Protein AF-A0A1Q3WT63-F1 (afdb_monomer_lite)

Sequence (77 aa):
MSDKRKVFNKAKELHYKLGGEKAQVPVTRIANELALTCDEVKEHLTMLKTLRLIKFYDDKTQEAVQVTKVGLSTKVG

Secondary structure (DSSP, 8-state):
--HHHHHHHHHHHHHHHTTSSSPPEEHHHHHHHHT--HHHHHHHHHHHHHTTSEEEEEETTEEEEEE-HHHHH----

pLDDT: mean 83.53, std 10.24, range [41.06, 91.31]

Foldseek 3Di:
DDVLVLLLVLLCVVCVVQPNPWDWAFLVNSCVVSVHDSVVSVVSVVVCVVVVQWDFDPDVVTTTIDGDPVVNPDDPD

Radius of gyration: 11.04 Å; chains: 1; bounding box: 27×22×30 Å

Structure (mmCIF, N/CA/C/O backbone):
data_AF-A0A1Q3WT63-F1
#
_entry.id   AF-A0A1Q3WT63-F1
#
loop_
_atom_site.group_PDB
_atom_site.id
_atom_site.type_symbol
_atom_site.label_atom_id
_atom_site.label_alt_id
_atom_site.label_comp_id
_atom_site.label_asym_id
_atom_site.label_entity_id
_atom_site.label_seq_id
_atom_site.pdbx_PDB_ins_code
_atom_site.Cartn_x
_atom_site.Cartn_y
_atom_site.Cartn_z
_atom_site.occupancy
_atom_site.B_iso_or_equiv
_atom_site.auth_seq_id
_atom_site.auth_comp_id
_atom_site.auth_asym_id
_atom_site.auth_atom_id
_atom_site.pdbx_PDB_model_num
ATOM 1 N N . MET A 1 1 ? -14.769 9.697 -8.418 1.00 50.72 1 MET A N 1
ATOM 2 C CA . MET A 1 1 ? -13.575 8.843 -8.642 1.00 50.72 1 MET A CA 1
ATOM 3 C C . MET A 1 1 ? -13.464 7.881 -7.472 1.00 50.72 1 MET A C 1
ATOM 5 O O . MET A 1 1 ? -13.495 8.368 -6.357 1.00 50.72 1 MET A O 1
ATOM 9 N N . SER A 1 2 ? -13.380 6.564 -7.682 1.00 66.38 2 SER A N 1
ATOM 10 C CA . SER A 1 2 ? -13.315 5.608 -6.562 1.00 66.38 2 SER A CA 1
ATOM 11 C C . SER A 1 2 ? -11.988 5.709 -5.800 1.00 66.38 2 SER A C 1
ATOM 13 O O . SER A 1 2 ? -10.931 5.640 -6.429 1.00 66.38 2 SER A O 1
ATOM 15 N N . ASP A 1 3 ? -12.026 5.798 -4.472 1.00 74.56 3 ASP A N 1
ATOM 16 C CA . ASP A 1 3 ? -10.848 5.989 -3.606 1.00 74.56 3 ASP A CA 1
ATOM 17 C C . ASP A 1 3 ? -9.807 4.863 -3.721 1.00 74.56 3 ASP A C 1
ATOM 19 O O . ASP A 1 3 ? -8.603 5.121 -3.702 1.00 74.56 3 ASP A O 1
ATOM 23 N N . LYS A 1 4 ? -10.241 3.650 -4.089 1.00 80.88 4 LYS A N 1
ATOM 24 C CA . LYS A 1 4 ? -9.359 2.537 -4.498 1.00 80.88 4 LYS A CA 1
ATOM 25 C C . LYS A 1 4 ? -8.362 2.896 -5.610 1.00 80.88 4 LYS A C 1
ATOM 27 O O . LYS A 1 4 ? -7.232 2.413 -5.609 1.00 80.88 4 LYS A O 1
ATOM 32 N N . ARG A 1 5 ? -8.755 3.751 -6.567 1.00 83.38 5 ARG A N 1
ATOM 33 C CA . ARG A 1 5 ? -7.867 4.200 -7.655 1.00 83.38 5 ARG A CA 1
ATOM 34 C C . ARG A 1 5 ? -6.802 5.157 -7.129 1.00 83.38 5 ARG A C 1
ATOM 36 O O . ARG A 1 5 ? -5.652 5.052 -7.541 1.00 83.38 5 ARG A O 1
ATOM 43 N N . LYS A 1 6 ? -7.169 6.058 -6.211 1.00 87.25 6 LYS A N 1
ATOM 44 C CA . LYS A 1 6 ? -6.225 6.991 -5.579 1.00 87.25 6 LYS A CA 1
ATOM 45 C C . LYS A 1 6 ? -5.183 6.229 -4.763 1.00 87.25 6 LYS A C 1
ATOM 47 O O . LYS A 1 6 ? -3.994 6.448 -4.971 1.00 87.25 6 LYS A O 1
ATOM 52 N N . VAL A 1 7 ? -5.622 5.274 -3.936 1.00 88.88 7 VAL A N 1
ATOM 53 C CA . VAL A 1 7 ? -4.738 4.386 -3.160 1.00 88.88 7 VAL A CA 1
ATOM 54 C C . VAL A 1 7 ? -3.759 3.650 -4.067 1.00 88.88 7 VAL A C 1
ATOM 56 O O . VAL A 1 7 ? -2.552 3.691 -3.839 1.00 88.88 7 VAL A O 1
ATOM 59 N N . PHE A 1 8 ? -4.253 3.033 -5.140 1.00 88.50 8 PHE A N 1
ATOM 60 C CA . PHE A 1 8 ? -3.395 2.298 -6.063 1.00 88.50 8 PHE A CA 1
ATOM 61 C C . PHE A 1 8 ? -2.398 3.191 -6.811 1.00 88.50 8 PHE A C 1
ATOM 63 O O . PHE A 1 8 ? -1.213 2.866 -6.886 1.00 88.50 8 PHE A O 1
ATOM 70 N N . ASN A 1 9 ? -2.851 4.331 -7.337 1.00 89.00 9 ASN A N 1
ATOM 71 C CA . ASN A 1 9 ? -1.979 5.280 -8.029 1.00 89.00 9 ASN A CA 1
ATOM 72 C C . ASN A 1 9 ? -0.903 5.828 -7.089 1.00 89.00 9 ASN A C 1
ATOM 74 O O . ASN A 1 9 ? 0.257 5.935 -7.484 1.00 89.00 9 ASN A O 1
ATOM 78 N N . LYS A 1 10 ? -1.259 6.102 -5.830 1.00 90.19 10 LYS A N 1
ATOM 79 C CA . LYS A 1 10 ? -0.303 6.576 -4.834 1.00 90.19 10 LYS A CA 1
ATOM 80 C C . LYS A 1 10 ? 0.704 5.502 -4.437 1.00 90.19 10 LYS A C 1
ATOM 82 O O . LYS A 1 10 ? 1.897 5.789 -4.365 1.00 90.19 10 LYS A O 1
ATOM 87 N N . ALA A 1 11 ? 0.257 4.258 -4.266 1.00 89.62 11 ALA A N 1
ATOM 88 C CA . ALA A 1 11 ? 1.146 3.121 -4.051 1.00 89.62 11 ALA A CA 1
ATOM 89 C C . ALA A 1 11 ? 2.129 2.946 -5.223 1.00 89.62 11 ALA A C 1
ATOM 91 O O . ALA A 1 11 ? 3.317 2.742 -4.988 1.00 89.62 11 ALA A O 1
ATOM 92 N N . LYS A 1 12 ? 1.674 3.102 -6.477 1.00 89.12 12 LYS A N 1
ATOM 93 C CA . LYS A 1 12 ? 2.547 3.108 -7.667 1.00 89.12 12 LYS A CA 1
ATOM 94 C C . LYS A 1 12 ? 3.563 4.241 -7.634 1.00 89.12 12 LYS A C 1
ATOM 96 O O . LYS A 1 12 ? 4.748 3.985 -7.811 1.00 89.12 12 LYS A O 1
ATOM 101 N N . GLU A 1 13 ? 3.125 5.471 -7.392 1.00 89.56 13 GLU A N 1
ATOM 102 C CA . GLU A 1 13 ? 4.014 6.636 -7.326 1.00 89.56 13 GLU A CA 1
ATOM 103 C C . GLU A 1 13 ? 5.117 6.446 -6.275 1.00 89.56 13 GLU A C 1
ATOM 105 O O . GLU A 1 13 ? 6.298 6.625 -6.568 1.00 89.56 13 GLU A O 1
ATOM 110 N N . LEU A 1 14 ? 4.744 6.032 -5.060 1.00 89.88 14 LEU A N 1
ATOM 111 C CA . LEU A 1 14 ? 5.693 5.777 -3.977 1.00 89.88 14 LEU A CA 1
ATOM 112 C C . LEU A 1 14 ? 6.629 4.610 -4.302 1.00 89.88 14 LEU A C 1
ATOM 114 O O . LEU A 1 14 ? 7.818 4.678 -4.002 1.00 89.88 14 LEU A O 1
ATOM 118 N N . HIS A 1 15 ? 6.121 3.568 -4.957 1.00 87.81 15 HIS A N 1
ATOM 119 C CA . HIS A 1 15 ? 6.925 2.439 -5.406 1.00 87.81 15 HIS A CA 1
ATOM 120 C C . HIS A 1 15 ? 7.995 2.870 -6.422 1.00 87.81 15 HIS A C 1
ATOM 122 O O . HIS A 1 15 ? 9.151 2.468 -6.293 1.00 87.81 15 HIS A O 1
ATOM 128 N N . TYR A 1 16 ? 7.656 3.744 -7.377 1.00 85.50 16 TYR A N 1
ATOM 129 C CA . TYR A 1 16 ? 8.634 4.329 -8.300 1.00 85.50 16 TYR A CA 1
ATOM 130 C C . TYR A 1 16 ? 9.644 5.234 -7.585 1.00 85.50 16 TYR A C 1
ATOM 132 O O . TYR A 1 16 ? 10.840 5.112 -7.833 1.00 85.50 16 TYR A O 1
ATOM 140 N N . LYS A 1 17 ? 9.192 6.082 -6.647 1.00 86.38 17 LYS A N 1
ATOM 141 C CA . LYS A 1 17 ? 10.076 6.940 -5.830 1.00 86.38 17 LYS A CA 1
ATOM 142 C C . LYS A 1 17 ? 11.089 6.141 -5.000 1.00 86.38 17 LYS A C 1
ATOM 144 O O . LYS A 1 17 ? 12.161 6.650 -4.700 1.00 86.38 17 LYS A O 1
ATOM 149 N N . LEU A 1 18 ? 10.752 4.907 -4.628 1.00 83.81 18 LEU A N 1
ATOM 150 C CA . LEU A 1 18 ? 11.587 4.005 -3.830 1.00 83.81 18 LEU A CA 1
ATOM 151 C C . LEU A 1 18 ? 12.450 3.038 -4.670 1.00 83.81 18 LEU A C 1
ATOM 153 O O . LEU A 1 18 ? 13.114 2.180 -4.095 1.00 83.81 18 LEU A O 1
ATOM 157 N N . GLY A 1 19 ? 12.445 3.138 -6.006 1.00 79.75 19 GLY A N 1
ATOM 158 C CA . GLY A 1 19 ? 13.325 2.346 -6.883 1.00 79.75 19 GLY A CA 1
ATOM 159 C C . GLY A 1 19 ? 12.659 1.219 -7.687 1.00 79.75 19 GLY A C 1
ATOM 160 O O . GLY A 1 19 ? 13.353 0.481 -8.375 1.00 79.75 19 GLY A O 1
ATOM 161 N N . GLY A 1 20 ? 11.329 1.073 -7.644 1.00 72.25 20 GLY A N 1
ATOM 162 C CA . GLY A 1 20 ? 10.520 0.443 -8.704 1.00 72.25 20 GLY A CA 1
ATOM 163 C C . GLY A 1 20 ? 10.613 -1.074 -8.956 1.00 72.25 20 GLY A C 1
ATOM 164 O O . GLY A 1 20 ? 9.679 -1.629 -9.521 1.00 72.25 20 GLY A O 1
ATOM 165 N N . GLU A 1 21 ? 11.678 -1.784 -8.577 1.00 69.25 21 GLU A N 1
ATOM 166 C CA . GLU A 1 21 ? 11.756 -3.236 -8.844 1.00 69.25 21 GLU A CA 1
ATOM 167 C C . GLU A 1 21 ? 11.279 -4.089 -7.666 1.00 69.25 21 GLU A C 1
ATOM 169 O O . GLU A 1 21 ? 10.638 -5.129 -7.850 1.00 69.25 21 GLU A O 1
ATOM 174 N N . LYS A 1 22 ? 11.556 -3.651 -6.434 1.00 71.06 22 LYS A N 1
ATOM 175 C CA . LYS A 1 22 ? 11.175 -4.361 -5.198 1.00 71.06 22 LYS A CA 1
ATOM 176 C C . LYS A 1 22 ? 10.817 -3.428 -4.046 1.00 71.06 22 LYS A C 1
ATOM 178 O O . LYS A 1 22 ? 10.835 -3.833 -2.889 1.00 71.06 22 LYS A O 1
ATOM 183 N N . ALA A 1 23 ? 10.485 -2.183 -4.368 1.00 85.06 23 ALA A N 1
ATOM 184 C CA . ALA A 1 23 ? 10.147 -1.191 -3.368 1.00 85.06 23 ALA A CA 1
ATOM 185 C C . ALA A 1 23 ? 8.909 -1.613 -2.566 1.00 85.06 23 ALA A C 1
ATOM 187 O O . ALA A 1 23 ? 7.827 -1.823 -3.125 1.00 85.06 23 ALA A O 1
ATOM 188 N N . GLN A 1 24 ? 9.085 -1.706 -1.253 1.00 88.50 24 GLN A N 1
ATOM 189 C CA . GLN A 1 24 ? 8.001 -1.887 -0.304 1.00 88.50 24 GLN A CA 1
ATOM 190 C C . GLN A 1 24 ? 7.560 -0.508 0.175 1.00 88.50 24 GLN A C 1
ATOM 192 O O . GLN A 1 24 ? 8.351 0.262 0.717 1.00 88.50 24 GLN A O 1
ATOM 197 N N . VAL A 1 25 ? 6.303 -0.176 -0.080 1.00 90.00 25 VAL A N 1
ATOM 198 C CA . VAL A 1 25 ? 5.692 1.087 0.316 1.00 90.00 25 VAL A CA 1
ATOM 199 C C . VAL A 1 25 ? 4.957 0.860 1.635 1.00 90.00 25 VAL A C 1
ATOM 201 O O . VAL A 1 25 ? 4.020 0.064 1.655 1.00 90.00 25 VAL A O 1
ATOM 204 N N . PRO A 1 26 ? 5.324 1.545 2.728 1.00 91.31 26 PRO A N 1
ATOM 205 C CA . PRO A 1 26 ? 4.595 1.435 3.987 1.00 91.31 26 PRO A CA 1
ATOM 206 C C . PRO A 1 26 ? 3.145 1.904 3.832 1.00 91.31 26 PRO A C 1
ATOM 208 O O . PRO A 1 26 ? 2.898 2.960 3.240 1.00 91.31 26 PRO A O 1
ATOM 211 N N . VAL A 1 27 ? 2.191 1.160 4.398 1.00 90.56 27 VAL A N 1
ATOM 212 C CA . VAL A 1 27 ? 0.761 1.527 4.370 1.00 90.56 27 VAL A CA 1
ATOM 213 C C . VAL A 1 27 ? 0.532 2.878 5.040 1.00 90.56 27 VAL A C 1
ATOM 215 O O . VAL A 1 27 ? 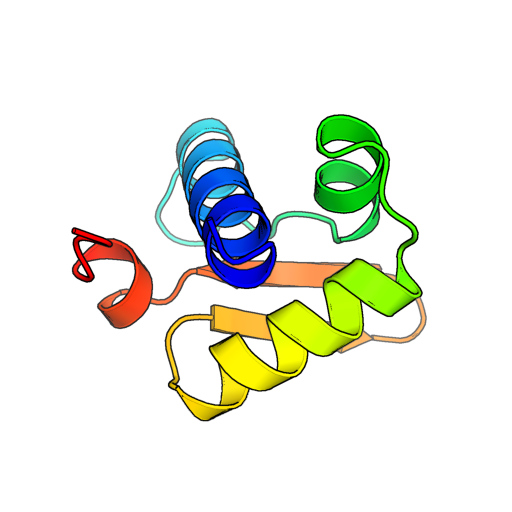-0.175 3.723 4.496 1.00 90.56 27 VAL A O 1
ATOM 218 N N . THR A 1 28 ? 1.225 3.131 6.150 1.00 91.06 28 THR A N 1
ATOM 219 C CA . THR A 1 28 ? 1.198 4.407 6.880 1.00 91.06 28 THR A CA 1
ATOM 220 C C . THR A 1 28 ? 1.574 5.598 6.002 1.00 91.06 28 THR A C 1
ATOM 222 O O . THR A 1 28 ? 0.998 6.676 6.123 1.00 91.06 28 THR A O 1
ATOM 225 N N . ARG A 1 29 ? 2.510 5.416 5.063 1.00 90.50 29 ARG A N 1
ATOM 226 C CA . ARG A 1 29 ? 2.926 6.472 4.134 1.00 90.50 29 ARG A CA 1
ATOM 227 C C . ARG A 1 29 ? 1.840 6.778 3.107 1.00 90.50 29 ARG A C 1
ATOM 229 O O . ARG A 1 29 ? 1.644 7.937 2.765 1.00 90.50 29 ARG A O 1
ATOM 236 N N . ILE A 1 30 ? 1.129 5.755 2.633 1.00 91.00 30 ILE A N 1
ATOM 237 C CA . ILE A 1 30 ? -0.005 5.921 1.713 1.00 91.00 30 ILE A CA 1
ATOM 238 C C . ILE A 1 30 ? -1.168 6.615 2.430 1.00 91.00 30 ILE A C 1
ATOM 240 O O . ILE A 1 30 ? -1.734 7.556 1.885 1.00 91.00 30 ILE A O 1
ATOM 244 N N . ALA A 1 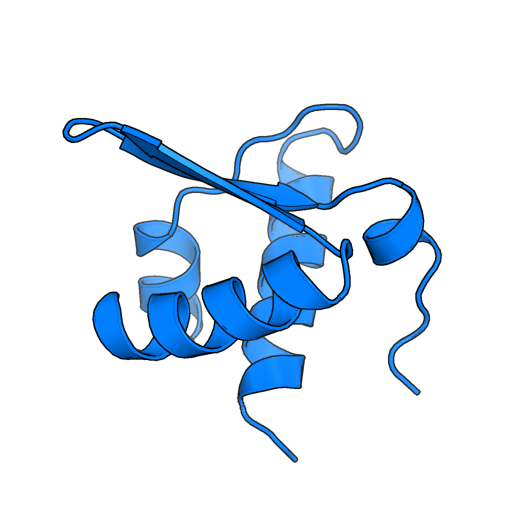31 ? -1.479 6.171 3.649 1.00 91.00 31 ALA A N 1
ATOM 245 C CA . ALA A 1 31 ? -2.509 6.741 4.513 1.00 91.00 31 ALA A CA 1
ATOM 246 C C . ALA A 1 31 ? -2.267 8.235 4.777 1.00 91.00 31 ALA A C 1
ATOM 248 O O . ALA A 1 31 ? -3.128 9.056 4.466 1.00 91.00 31 ALA A O 1
ATOM 249 N N . ASN A 1 32 ? -1.056 8.601 5.214 1.00 91.25 32 ASN A N 1
ATOM 250 C CA . ASN A 1 32 ? -0.676 9.997 5.450 1.00 91.25 32 ASN A CA 1
ATOM 251 C C . ASN A 1 32 ? -0.792 10.868 4.192 1.00 91.25 32 ASN A C 1
ATOM 253 O O . ASN A 1 32 ? -1.338 11.964 4.248 1.00 91.25 32 ASN A O 1
ATOM 257 N N . GLU A 1 33 ? -0.312 10.387 3.043 1.00 90.44 33 GLU A N 1
ATOM 258 C CA . GLU A 1 33 ? -0.345 11.168 1.802 1.00 90.44 33 GLU A CA 1
ATOM 259 C C . GLU A 1 33 ? -1.754 11.335 1.216 1.00 90.44 33 GLU A C 1
ATOM 261 O O . GLU A 1 33 ? -1.997 12.262 0.444 1.00 90.44 33 GLU A O 1
ATOM 266 N N . LEU A 1 34 ? -2.666 10.413 1.524 1.00 89.19 34 LEU A N 1
ATOM 267 C CA . LEU A 1 34 ? -4.057 10.469 1.075 1.00 89.19 34 LEU A CA 1
ATOM 268 C C . LEU A 1 34 ? -5.000 11.050 2.130 1.00 89.19 34 LEU A C 1
ATOM 270 O O . LEU A 1 34 ? -6.186 11.177 1.840 1.00 89.19 34 LEU A O 1
ATOM 274 N N . ALA A 1 35 ? -4.480 11.405 3.310 1.00 90.75 35 ALA A N 1
ATOM 275 C CA . ALA A 1 35 ? -5.267 11.781 4.482 1.00 90.75 35 ALA A CA 1
ATOM 276 C C . ALA A 1 35 ? -6.383 10.758 4.794 1.00 90.75 35 ALA A C 1
ATOM 278 O O . ALA A 1 35 ? -7.511 11.131 5.103 1.00 90.75 35 ALA A O 1
ATOM 279 N N . LEU A 1 36 ? -6.056 9.466 4.677 1.00 89.56 36 LEU A N 1
ATOM 280 C CA . LEU A 1 36 ? -6.939 8.333 4.970 1.00 89.56 36 LEU A CA 1
ATOM 281 C C . LEU A 1 36 ? -6.437 7.581 6.200 1.00 89.56 36 LEU A C 1
ATOM 283 O O . LEU A 1 36 ? -5.259 7.665 6.553 1.00 89.56 36 LEU A O 1
ATOM 287 N N . THR A 1 37 ? -7.305 6.794 6.825 1.00 90.38 37 THR A N 1
ATOM 288 C CA . THR A 1 37 ? -6.884 5.875 7.888 1.00 90.38 37 THR A CA 1
ATOM 289 C C . THR A 1 37 ? -6.168 4.649 7.314 1.00 90.38 37 THR A C 1
ATOM 291 O O . THR A 1 37 ? -6.389 4.244 6.168 1.00 90.38 37 THR A O 1
ATOM 294 N N . CYS A 1 38 ? -5.293 4.022 8.109 1.00 88.69 38 CYS A N 1
ATOM 295 C CA . CYS A 1 38 ? -4.637 2.779 7.695 1.00 88.69 38 CYS A CA 1
ATOM 296 C C . CYS A 1 38 ? -5.657 1.673 7.386 1.00 88.69 38 CYS A C 1
ATOM 298 O O . CYS A 1 38 ? -5.437 0.915 6.445 1.00 88.69 38 CYS A O 1
ATOM 300 N N . ASP A 1 39 ? -6.770 1.603 8.122 1.00 89.19 39 ASP A N 1
ATOM 301 C CA . ASP A 1 39 ? -7.836 0.622 7.901 1.00 89.19 39 ASP A CA 1
ATOM 302 C C . ASP A 1 39 ? -8.539 0.812 6.550 1.00 89.19 39 ASP A C 1
ATOM 304 O O . ASP A 1 39 ? -8.610 -0.137 5.769 1.00 89.19 39 ASP A O 1
ATOM 308 N N . GLU A 1 40 ? -8.941 2.037 6.197 1.00 89.44 40 GLU A N 1
ATOM 309 C CA . GLU A 1 40 ? -9.532 2.327 4.877 1.00 89.44 40 GLU A CA 1
ATOM 310 C C . GLU A 1 40 ? -8.567 1.978 3.737 1.00 89.44 40 GLU A C 1
ATOM 312 O O . GLU A 1 40 ? -8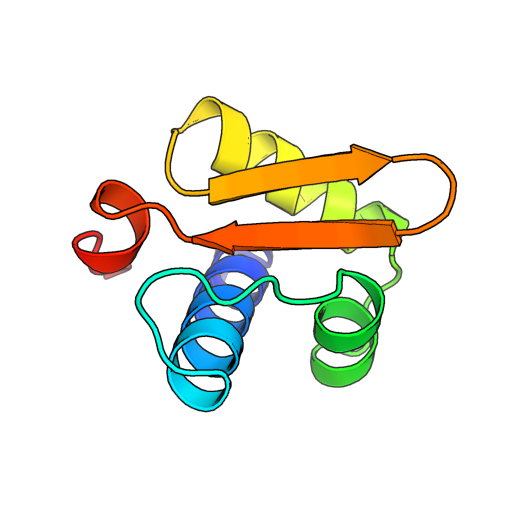.932 1.378 2.719 1.00 89.44 40 GLU A O 1
ATOM 317 N N . VAL A 1 41 ? -7.286 2.321 3.910 1.00 90.38 41 VAL A N 1
ATOM 318 C CA . VAL A 1 41 ? -6.253 1.973 2.934 1.00 90.38 41 VAL A CA 1
ATOM 319 C C . VAL A 1 41 ? -6.119 0.452 2.829 1.00 90.38 41 VAL A C 1
ATOM 321 O O . VAL A 1 41 ? -6.076 -0.065 1.713 1.00 90.38 41 VAL A O 1
ATOM 324 N N . LYS A 1 42 ? -6.120 -0.292 3.940 1.00 89.12 42 LYS A N 1
ATOM 325 C CA . LYS A 1 42 ? -6.062 -1.764 3.944 1.00 89.12 42 LYS A CA 1
ATOM 326 C C . LYS A 1 42 ? -7.252 -2.410 3.248 1.00 89.12 42 LYS A C 1
ATOM 328 O O . LYS A 1 42 ? -7.046 -3.378 2.512 1.00 89.12 42 LYS A O 1
ATOM 333 N N . GLU A 1 43 ? -8.467 -1.893 3.413 1.00 89.44 43 GLU A N 1
ATOM 334 C CA . GLU A 1 43 ? -9.642 -2.404 2.694 1.00 89.44 43 GLU A CA 1
ATOM 335 C C . GLU A 1 43 ? -9.440 -2.299 1.176 1.00 89.44 43 GLU A C 1
ATOM 337 O O . GLU A 1 43 ? -9.622 -3.266 0.426 1.00 89.44 43 GLU A O 1
ATOM 342 N N . HIS A 1 44 ? -8.955 -1.146 0.712 1.00 89.25 44 HIS A N 1
ATOM 343 C CA . HIS A 1 44 ? -8.638 -0.940 -0.697 1.00 89.25 44 HIS A CA 1
ATOM 344 C C . HIS A 1 44 ? -7.474 -1.818 -1.176 1.00 89.25 44 HIS A C 1
ATOM 346 O O . HIS A 1 44 ? -7.549 -2.411 -2.255 1.00 89.25 44 HIS A O 1
ATOM 352 N N . LEU A 1 45 ? -6.412 -1.952 -0.380 1.00 87.62 45 LEU A N 1
ATOM 353 C CA . LEU A 1 45 ? -5.265 -2.809 -0.688 1.00 87.62 45 LEU A CA 1
ATOM 354 C C . LEU A 1 45 ? -5.656 -4.288 -0.750 1.00 87.62 45 LEU A C 1
ATOM 356 O O . LEU A 1 45 ? -5.180 -5.007 -1.626 1.00 87.62 45 LEU A O 1
ATOM 360 N N . THR A 1 46 ? -6.569 -4.741 0.106 1.00 89.00 46 THR A N 1
ATOM 361 C CA . THR A 1 46 ? -7.100 -6.109 0.077 1.00 89.00 46 THR A CA 1
ATOM 362 C C . THR A 1 46 ? -7.781 -6.393 -1.261 1.00 89.00 46 THR A C 1
ATOM 364 O O . THR A 1 46 ? -7.514 -7.422 -1.883 1.00 89.00 46 THR A O 1
ATOM 367 N N . MET A 1 47 ? -8.561 -5.441 -1.782 1.00 87.19 47 MET A N 1
ATOM 368 C CA . MET A 1 47 ? -9.166 -5.554 -3.113 1.00 87.19 47 MET A CA 1
ATOM 369 C C . MET A 1 47 ? -8.121 -5.536 -4.245 1.00 87.19 47 MET A C 1
ATOM 371 O O . MET A 1 47 ? -8.246 -6.237 -5.244 1.00 87.19 47 MET A O 1
ATOM 375 N N . LEU A 1 48 ? -7.047 -4.759 -4.113 1.00 87.44 48 LEU A N 1
ATOM 376 C CA . LEU A 1 48 ? -5.965 -4.727 -5.107 1.00 87.44 48 LEU A CA 1
ATOM 377 C C . LEU A 1 48 ? -5.113 -6.010 -5.076 1.00 87.44 48 LEU A C 1
ATOM 379 O O . LEU A 1 48 ? -4.593 -6.442 -6.111 1.00 87.44 48 LEU A O 1
ATOM 383 N N . LYS A 1 49 ? -4.994 -6.639 -3.901 1.00 88.69 49 LYS A N 1
ATOM 384 C CA . LYS A 1 49 ? -4.338 -7.935 -3.692 1.00 88.69 49 LYS A CA 1
ATOM 385 C C . LYS A 1 49 ? -5.116 -9.058 -4.372 1.00 88.69 49 LYS A C 1
ATOM 387 O O . LYS A 1 49 ? -4.497 -9.878 -5.049 1.00 88.69 49 LYS A O 1
ATOM 392 N N . THR A 1 50 ? -6.448 -9.090 -4.254 1.00 86.38 50 THR A N 1
ATOM 393 C CA . THR A 1 50 ? -7.275 -10.102 -4.945 1.00 86.38 50 THR A CA 1
ATOM 394 C C . THR A 1 50 ? -7.158 -9.992 -6.466 1.00 86.38 50 THR A C 1
ATOM 396 O O . THR A 1 50 ? -7.096 -11.009 -7.152 1.00 86.38 50 THR A O 1
ATOM 399 N N . LEU A 1 51 ? -6.991 -8.773 -6.988 1.00 86.06 51 LEU A N 1
ATOM 400 C CA . LEU A 1 51 ? -6.712 -8.506 -8.404 1.00 86.06 51 LEU A CA 1
ATOM 401 C C . LEU A 1 51 ? -5.256 -8.790 -8.827 1.00 86.06 51 LEU A C 1
ATOM 403 O O . LEU A 1 51 ? -4.893 -8.556 -9.978 1.00 86.06 51 LEU A O 1
ATOM 407 N N . ARG A 1 52 ? -4.401 -9.280 -7.916 1.00 86.31 52 ARG A N 1
ATOM 408 C CA . ARG A 1 52 ? -2.963 -9.539 -8.133 1.00 86.31 52 ARG A CA 1
ATOM 409 C C . ARG A 1 52 ? -2.157 -8.308 -8.575 1.00 86.31 52 ARG A C 1
ATOM 411 O O . ARG A 1 52 ? -1.050 -8.449 -9.102 1.00 86.31 52 ARG A O 1
ATOM 418 N N . LEU A 1 53 ? -2.668 -7.101 -8.330 1.00 88.25 53 LEU A N 1
ATOM 419 C CA . LEU A 1 53 ? -2.007 -5.839 -8.686 1.00 88.25 53 LEU A CA 1
ATOM 420 C C . LEU A 1 53 ? -0.926 -5.450 -7.674 1.00 88.25 53 LEU A C 1
ATOM 422 O O . LEU A 1 53 ? 0.031 -4.756 -8.015 1.00 88.25 53 LEU A O 1
ATOM 426 N N . ILE A 1 54 ? -1.066 -5.912 -6.433 1.00 90.69 54 ILE A N 1
ATOM 427 C CA . ILE A 1 54 ? -0.116 -5.669 -5.349 1.00 90.69 54 ILE A CA 1
ATOM 428 C C . ILE A 1 54 ? 0.139 -6.952 -4.550 1.00 90.69 54 ILE A C 1
ATOM 430 O O . ILE A 1 54 ? -0.681 -7.871 -4.534 1.00 90.69 54 ILE A O 1
ATOM 434 N N . LYS A 1 55 ? 1.265 -6.987 -3.843 1.00 89.12 55 LYS A N 1
ATOM 435 C CA . LYS A 1 55 ? 1.533 -7.883 -2.721 1.00 89.12 55 LYS A CA 1
ATOM 436 C C . LYS A 1 55 ? 1.429 -7.067 -1.445 1.00 89.12 55 LYS A C 1
ATOM 438 O O . LYS A 1 55 ? 2.104 -6.050 -1.325 1.00 89.12 55 LYS A O 1
ATOM 443 N N . PHE A 1 56 ? 0.580 -7.507 -0.530 1.00 88.12 56 PHE A N 1
ATOM 444 C CA . PHE A 1 56 ? 0.450 -6.900 0.786 1.00 88.12 56 PHE A CA 1
ATOM 445 C C . PHE A 1 56 ? 1.187 -7.766 1.807 1.00 88.12 56 PHE A C 1
ATOM 447 O O . PHE A 1 56 ? 0.915 -8.967 1.896 1.00 88.12 56 PHE A O 1
ATOM 454 N N . TYR A 1 57 ? 2.126 -7.142 2.507 1.00 86.62 57 TYR A N 1
ATOM 455 C CA . TYR A 1 57 ? 2.907 -7.681 3.606 1.00 86.62 57 TYR A CA 1
ATOM 456 C C . TYR A 1 57 ? 2.2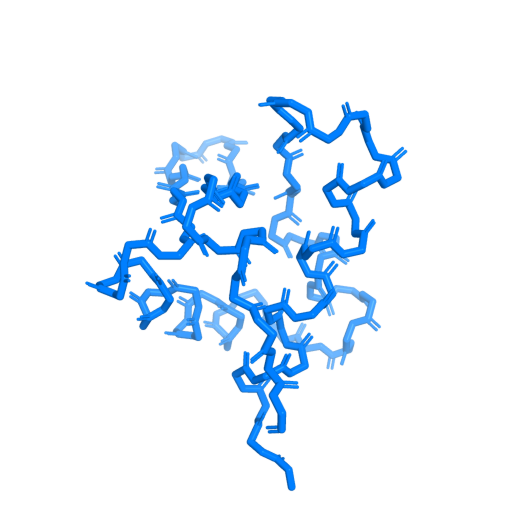86 -7.144 4.894 1.00 86.62 57 TYR A C 1
ATOM 458 O O . TYR A 1 57 ? 2.368 -5.950 5.166 1.00 86.62 57 TYR A O 1
ATOM 466 N N . ASP A 1 58 ? 1.616 -8.031 5.621 1.00 78.81 58 ASP A N 1
ATOM 467 C CA . ASP A 1 58 ? 0.951 -7.763 6.900 1.00 78.81 58 ASP A CA 1
ATOM 468 C C . ASP A 1 58 ? 1.714 -8.500 8.007 1.00 78.81 58 ASP A C 1
ATOM 470 O O . ASP A 1 58 ? 1.174 -9.334 8.730 1.00 78.81 58 ASP A O 1
ATOM 474 N N . ASP A 1 59 ? 3.031 -8.300 8.059 1.00 76.12 59 ASP A N 1
ATOM 475 C CA . ASP A 1 59 ? 3.801 -8.787 9.197 1.00 76.12 59 ASP A CA 1
ATOM 476 C C . ASP A 1 59 ? 3.541 -7.818 10.350 1.00 76.12 59 ASP A C 1
ATOM 478 O O . ASP A 1 59 ? 3.581 -6.604 10.150 1.00 76.12 59 ASP A O 1
ATOM 482 N N . LYS A 1 60 ? 3.256 -8.329 11.554 1.00 60.00 60 LYS A N 1
ATOM 483 C CA . LYS A 1 60 ? 2.765 -7.553 12.719 1.00 60.00 60 LYS A CA 1
ATOM 484 C C . LYS A 1 60 ? 3.633 -6.346 13.118 1.00 60.00 60 LYS A C 1
ATOM 486 O O . LYS A 1 60 ? 3.238 -5.562 13.975 1.00 60.00 60 LYS A O 1
ATOM 491 N N . THR A 1 61 ? 4.822 -6.215 12.541 1.00 66.94 61 THR A N 1
ATOM 492 C CA . THR A 1 61 ? 5.785 -5.134 12.762 1.00 66.94 61 THR A CA 1
ATOM 493 C C . THR A 1 61 ? 5.978 -4.216 11.550 1.00 66.94 61 THR A C 1
ATOM 495 O O . THR A 1 61 ? 6.482 -3.107 11.725 1.00 66.94 61 THR A O 1
ATOM 498 N N . GLN A 1 62 ? 5.596 -4.630 10.335 1.00 70.31 62 GLN A N 1
ATOM 499 C CA . GLN A 1 62 ? 5.752 -3.850 9.104 1.00 70.31 62 GLN A CA 1
ATOM 500 C C . GLN A 1 62 ? 4.615 -4.122 8.109 1.00 70.31 62 GLN A C 1
ATOM 502 O O . GLN A 1 62 ? 4.628 -5.096 7.357 1.00 70.31 62 GLN A O 1
ATOM 507 N N . GLU A 1 63 ? 3.667 -3.188 8.057 1.00 87.25 63 GLU A N 1
ATOM 508 C CA . GLU A 1 63 ? 2.596 -3.172 7.061 1.00 87.25 63 GLU A CA 1
ATOM 509 C C . GLU A 1 63 ? 3.080 -2.458 5.800 1.00 87.25 63 GLU A C 1
ATOM 511 O O . GLU A 1 63 ? 3.211 -1.227 5.759 1.00 87.25 63 GLU A O 1
ATOM 516 N N . ALA A 1 64 ? 3.356 -3.226 4.751 1.00 89.25 64 ALA A N 1
ATOM 517 C CA . ALA A 1 64 ? 3.897 -2.6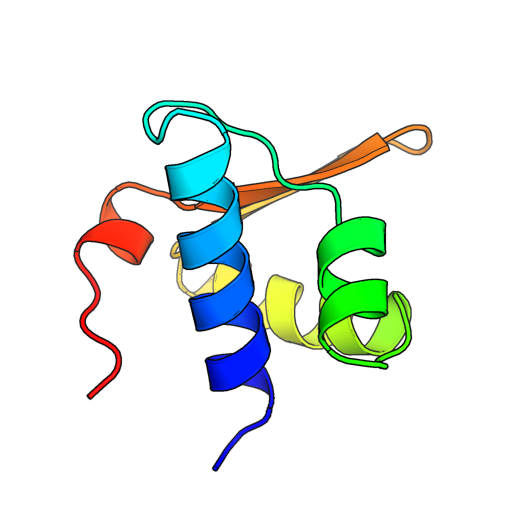92 3.511 1.00 89.25 64 ALA A CA 1
ATOM 518 C C . ALA A 1 64 ? 3.268 -3.324 2.274 1.00 89.25 64 ALA A C 1
ATOM 520 O O . ALA A 1 64 ? 2.788 -4.455 2.273 1.00 89.25 64 ALA A O 1
ATOM 521 N N . VAL A 1 65 ? 3.286 -2.585 1.172 1.00 90.44 65 VAL A N 1
ATOM 522 C CA . VAL A 1 65 ? 2.756 -3.033 -0.111 1.00 90.44 65 VAL A CA 1
ATOM 523 C C . VAL A 1 65 ? 3.829 -2.955 -1.175 1.00 90.44 65 VAL A C 1
ATOM 525 O O . VAL A 1 65 ? 4.566 -1.980 -1.283 1.00 90.44 65 VAL A O 1
ATOM 528 N N . GLN A 1 66 ? 3.896 -3.977 -2.010 1.00 90.38 66 GLN A N 1
ATOM 529 C CA . GLN A 1 66 ? 4.722 -3.975 -3.203 1.00 90.38 66 GLN A CA 1
ATOM 530 C C . GLN A 1 66 ? 3.804 -4.049 -4.414 1.00 90.38 66 GLN A C 1
ATOM 532 O O . GLN A 1 66 ? 2.992 -4.965 -4.530 1.00 90.38 66 GLN A O 1
ATOM 537 N N . VAL A 1 67 ? 3.937 -3.111 -5.346 1.00 89.19 67 VAL A N 1
ATOM 538 C CA . VAL A 1 67 ? 3.194 -3.188 -6.605 1.00 89.19 67 VAL A CA 1
ATOM 539 C C . VAL A 1 67 ? 3.786 -4.313 -7.454 1.00 89.19 67 VAL A C 1
ATOM 541 O O . VAL A 1 67 ? 5.003 -4.427 -7.593 1.00 89.19 67 VAL A O 1
ATOM 544 N N . THR A 1 68 ? 2.943 -5.198 -7.989 1.00 87.62 68 THR A N 1
ATOM 545 C CA . THR A 1 68 ? 3.411 -6.290 -8.854 1.00 87.62 68 THR A CA 1
ATOM 546 C C . THR A 1 68 ? 3.672 -5.779 -10.266 1.00 87.62 68 THR A C 1
ATOM 548 O O . THR A 1 68 ? 3.153 -4.740 -10.667 1.00 87.62 68 THR A O 1
ATOM 551 N N . LYS A 1 69 ? 4.397 -6.556 -11.081 1.00 81.94 69 LYS A N 1
ATOM 552 C CA . LYS A 1 69 ? 4.561 -6.257 -12.515 1.00 81.94 69 LYS A CA 1
ATOM 553 C C . LYS A 1 69 ? 3.213 -6.026 -13.218 1.00 81.94 69 LYS A C 1
ATOM 555 O O . LYS A 1 69 ? 3.094 -5.097 -14.006 1.00 81.94 69 LYS A O 1
ATOM 560 N N . VAL A 1 70 ? 2.182 -6.800 -12.863 1.00 83.25 70 VAL A N 1
ATOM 561 C CA . VAL A 1 70 ? 0.815 -6.645 -13.394 1.00 83.25 7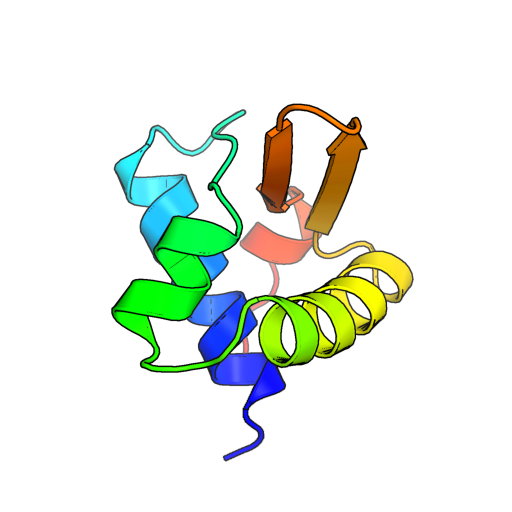0 VAL A CA 1
ATOM 562 C C . VAL A 1 70 ? 0.214 -5.297 -12.986 1.00 83.25 70 VAL A C 1
ATOM 564 O O . VAL A 1 70 ? -0.337 -4.584 -13.824 1.00 83.25 70 VAL A O 1
ATOM 567 N N . GLY A 1 71 ? 0.372 -4.896 -11.722 1.00 81.75 71 GLY A N 1
ATOM 568 C CA . GLY A 1 71 ? -0.066 -3.582 -11.251 1.00 81.75 71 GLY A CA 1
ATOM 569 C C . GLY A 1 71 ? 0.670 -2.416 -11.921 1.00 81.75 71 GLY A C 1
ATOM 570 O O . GLY A 1 71 ? 0.066 -1.392 -12.255 1.00 81.75 71 GLY A O 1
ATOM 571 N N . LEU A 1 72 ? 1.963 -2.576 -12.200 1.00 79.44 72 LEU A N 1
ATOM 572 C CA . LEU A 1 72 ? 2.752 -1.577 -12.923 1.00 79.44 72 LEU A CA 1
ATOM 573 C C . LEU A 1 72 ? 2.272 -1.425 -14.373 1.00 79.44 72 LEU A C 1
ATOM 575 O O . LEU A 1 72 ? 2.045 -0.296 -14.811 1.00 79.44 72 LEU A O 1
ATOM 579 N N . SER A 1 73 ? 2.008 -2.536 -15.065 1.00 77.94 73 SER A N 1
ATOM 580 C CA . SER A 1 73 ? 1.476 -2.553 -16.437 1.00 77.94 73 SER A CA 1
ATOM 581 C C . SER A 1 73 ? 0.013 -2.111 -16.546 1.00 77.94 73 SER A C 1
ATOM 583 O O . SER A 1 73 ? -0.435 -1.729 -17.626 1.00 77.94 73 SER A O 1
ATOM 585 N N . THR A 1 74 ? -0.739 -2.122 -15.443 1.00 75.31 74 THR A N 1
ATOM 586 C CA . THR A 1 74 ? -2.129 -1.658 -15.422 1.00 75.31 74 THR A CA 1
ATOM 587 C C . THR A 1 74 ? -2.166 -0.133 -15.534 1.00 75.31 74 THR A C 1
ATOM 589 O O . THR A 1 74 ? -1.832 0.590 -14.586 1.00 75.31 74 THR A O 1
ATOM 592 N N . LYS A 1 75 ? -2.581 0.370 -16.702 1.00 58.03 75 LYS A N 1
ATOM 593 C CA . LYS A 1 75 ? -3.040 1.754 -16.856 1.00 58.03 75 LYS A CA 1
ATOM 594 C C . LYS A 1 75 ? -4.425 1.842 -16.231 1.00 58.03 75 LYS A C 1
ATOM 596 O O . LYS A 1 75 ? -5.379 1.275 -16.755 1.00 58.03 75 LYS A O 1
ATOM 601 N N . VAL A 1 76 ? -4.531 2.525 -15.098 1.00 55.69 76 VAL A N 1
ATOM 602 C CA . VAL A 1 76 ? -5.840 2.902 -14.567 1.00 55.69 76 VAL A CA 1
ATOM 603 C C . VAL A 1 76 ? -6.334 4.067 -15.422 1.00 55.69 76 VAL A C 1
ATOM 605 O O . VAL A 1 76 ? -5.951 5.206 -15.172 1.00 55.69 76 VAL A O 1
ATOM 608 N N . GLY A 1 77 ? -7.070 3.743 -16.489 1.00 41.06 77 GLY A N 1
ATOM 609 C CA . GLY A 1 77 ? -7.775 4.701 -17.346 1.00 41.06 77 GLY A CA 1
ATOM 610 C C . GLY A 1 77 ? -8.990 5.323 -16.670 1.00 41.06 77 GLY A C 1
ATOM 611 O O . GLY A 1 77 ? -9.625 4.665 -15.802 1.00 41.06 77 GLY A O 1
#